Protein AF-A0A565C510-F1 (afdb_monomer)

Structure (mmCIF, N/CA/C/O backbone):
data_AF-A0A565C510-F1
#
_entry.id   AF-A0A565C510-F1
#
loop_
_atom_site.group_PDB
_atom_site.id
_atom_site.type_symbol
_atom_site.label_atom_id
_atom_site.label_alt_id
_atom_site.label_comp_id
_atom_site.label_asym_id
_atom_site.label_entity_id
_atom_site.label_seq_id
_atom_site.pdbx_PDB_ins_code
_atom_site.Cartn_x
_atom_site.Cartn_y
_atom_site.Cartn_z
_atom_site.occupancy
_atom_site.B_iso_or_equiv
_atom_site.auth_seq_id
_atom_site.auth_comp_id
_atom_site.auth_asym_id
_atom_site.auth_atom_id
_atom_site.pdbx_PDB_model_num
ATOM 1 N N . MET A 1 1 ? -3.342 -11.064 17.155 1.00 66.00 1 MET A N 1
ATOM 2 C CA . MET A 1 1 ? -3.370 -10.089 16.047 1.00 66.00 1 MET A CA 1
ATOM 3 C C . MET A 1 1 ? -2.947 -10.878 14.841 1.00 66.00 1 MET A C 1
ATOM 5 O O . MET A 1 1 ? -1.831 -11.383 14.834 1.00 66.00 1 MET A O 1
ATOM 9 N N . ASP A 1 2 ? -3.875 -11.068 13.921 1.00 74.38 2 ASP A N 1
ATOM 10 C CA . ASP A 1 2 ? -3.686 -11.921 12.759 1.00 74.38 2 ASP A CA 1
ATOM 11 C C . ASP A 1 2 ? -3.377 -11.059 11.542 1.00 74.38 2 ASP A C 1
ATOM 13 O O . ASP A 1 2 ? -3.666 -9.859 11.505 1.00 74.38 2 ASP A O 1
ATOM 17 N N . ILE A 1 3 ? -2.748 -11.681 10.552 1.00 75.88 3 ILE A N 1
ATOM 18 C CA . ILE A 1 3 ? -2.419 -11.043 9.286 1.00 75.88 3 ILE A CA 1
ATOM 19 C C . ILE A 1 3 ? -3.335 -11.645 8.232 1.00 75.88 3 ILE A C 1
ATOM 21 O O . ILE A 1 3 ? -3.250 -12.834 7.927 1.00 75.88 3 ILE A O 1
ATOM 25 N N . SER A 1 4 ? -4.192 -10.810 7.660 1.00 79.56 4 SER A N 1
ATOM 26 C CA . SER A 1 4 ? -4.963 -11.150 6.471 1.00 79.56 4 SER A CA 1
ATOM 27 C C . SER A 1 4 ? -4.217 -10.633 5.246 1.00 79.56 4 SER A C 1
ATOM 29 O O . SER A 1 4 ? -3.923 -9.439 5.153 1.00 79.56 4 SER A O 1
ATOM 31 N N . VAL A 1 5 ? -3.889 -11.534 4.318 1.00 78.62 5 VAL A N 1
ATOM 32 C CA . VAL A 1 5 ? -3.195 -11.211 3.064 1.00 78.62 5 VAL A CA 1
ATOM 33 C C . VAL A 1 5 ? -4.102 -11.540 1.894 1.00 78.62 5 VAL A C 1
ATOM 35 O O . VAL A 1 5 ? -4.652 -12.636 1.835 1.00 78.62 5 VAL A O 1
ATOM 38 N N . CYS A 1 6 ? -4.239 -10.600 0.965 1.00 77.31 6 CYS A N 1
ATOM 39 C CA . CYS A 1 6 ? -5.092 -10.755 -0.211 1.00 77.31 6 CYS A CA 1
ATOM 40 C C . CYS A 1 6 ? -4.276 -10.447 -1.448 1.00 77.31 6 CYS A C 1
ATOM 42 O O . CYS A 1 6 ? -3.713 -9.359 -1.544 1.00 77.31 6 CYS A O 1
ATOM 44 N N . LYS A 1 7 ? -4.197 -11.396 -2.375 1.00 77.19 7 LYS A N 1
ATOM 45 C CA . LYS A 1 7 ? -3.486 -11.204 -3.636 1.00 77.19 7 LYS A CA 1
ATOM 46 C C . LYS A 1 7 ? -4.461 -10.735 -4.708 1.00 77.19 7 LYS A C 1
ATOM 48 O O . LYS A 1 7 ? -5.609 -11.173 -4.740 1.00 77.19 7 LYS A O 1
ATOM 53 N N . GLY A 1 8 ? -3.994 -9.847 -5.568 1.00 76.25 8 GLY A N 1
ATOM 54 C CA . GLY A 1 8 ? -4.705 -9.407 -6.757 1.00 76.25 8 GLY A CA 1
ATOM 55 C C . GLY A 1 8 ? -3.714 -9.089 -7.867 1.00 76.25 8 GLY A C 1
ATOM 56 O O . GLY A 1 8 ? -2.538 -8.844 -7.605 1.00 76.25 8 GLY A O 1
ATOM 57 N N . GLY A 1 9 ? -4.202 -9.105 -9.102 1.00 74.81 9 GLY A N 1
ATOM 58 C CA . GLY A 1 9 ? -3.438 -8.712 -10.280 1.00 74.81 9 GLY A CA 1
ATOM 59 C C . GLY A 1 9 ? -4.006 -7.434 -10.886 1.00 74.81 9 GLY A C 1
ATOM 60 O O . GLY A 1 9 ? -5.226 -7.253 -10.962 1.00 74.81 9 GLY A O 1
ATOM 61 N N . MET A 1 10 ? -3.127 -6.553 -11.347 1.00 70.31 10 MET A N 1
ATOM 62 C CA . MET A 1 10 ? -3.481 -5.360 -12.102 1.00 70.31 10 MET A CA 1
ATOM 63 C C . MET A 1 10 ? -2.589 -5.264 -13.329 1.00 70.31 10 MET A C 1
ATOM 65 O O . MET A 1 10 ? -1.392 -5.032 -13.208 1.00 70.31 10 MET A O 1
ATOM 69 N N . GLY A 1 11 ? -3.179 -5.448 -14.511 1.00 72.94 11 GLY A N 1
ATOM 70 C CA . GLY A 1 11 ? -2.420 -5.460 -15.758 1.00 72.94 11 GLY A CA 1
ATOM 71 C C . GLY A 1 11 ? -1.272 -6.465 -15.685 1.00 72.94 11 GLY A C 1
ATOM 72 O O . GLY A 1 11 ? -1.512 -7.669 -15.634 1.00 72.94 11 GLY A O 1
ATOM 73 N N . GLN A 1 12 ? -0.050 -5.938 -15.657 1.00 71.06 12 GLN A N 1
ATOM 74 C CA . GLN A 1 12 ? 1.205 -6.688 -15.634 1.00 71.06 12 GLN A CA 1
ATOM 75 C C . GLN A 1 12 ? 1.844 -6.814 -14.236 1.00 71.06 12 GLN A C 1
ATOM 77 O O . GLN A 1 12 ? 2.866 -7.477 -14.089 1.00 71.06 12 GLN A O 1
ATOM 82 N N . LEU A 1 13 ? 1.261 -6.176 -13.215 1.00 73.25 13 LEU A N 1
ATOM 83 C CA . LEU A 1 13 ? 1.743 -6.205 -11.836 1.00 73.25 13 LEU A CA 1
ATOM 84 C C . LEU A 1 13 ? 0.848 -7.051 -10.937 1.00 73.25 13 LEU A C 1
ATOM 86 O O . LEU A 1 13 ? -0.379 -6.953 -10.976 1.00 73.25 13 LEU A O 1
ATOM 90 N N . ASP A 1 14 ? 1.484 -7.775 -10.026 1.00 78.88 14 ASP A N 1
ATOM 91 C CA . ASP A 1 14 ? 0.807 -8.398 -8.900 1.00 78.88 14 ASP A CA 1
ATOM 92 C C . ASP A 1 14 ? 0.900 -7.496 -7.670 1.00 78.88 14 ASP A C 1
ATOM 94 O O . ASP A 1 14 ? 1.897 -6.802 -7.438 1.00 78.88 14 ASP A O 1
ATOM 98 N N . TYR A 1 15 ? -0.143 -7.515 -6.847 1.00 82.38 15 TYR A N 1
ATOM 99 C CA . TYR A 1 15 ? -0.141 -6.838 -5.563 1.00 82.38 15 TYR A CA 1
ATOM 100 C C . TYR A 1 15 ? -0.709 -7.722 -4.453 1.00 82.38 15 TYR A C 1
ATOM 102 O O . TYR A 1 15 ? -1.598 -8.549 -4.652 1.00 82.38 15 TYR A O 1
ATOM 110 N N . MET A 1 16 ? -0.203 -7.516 -3.242 1.00 83.25 16 MET A N 1
ATOM 111 C CA . MET A 1 16 ? -0.720 -8.096 -2.014 1.00 83.25 16 MET A CA 1
ATOM 112 C C . MET A 1 16 ? -1.187 -6.986 -1.088 1.00 83.25 16 MET A C 1
ATOM 114 O O . MET A 1 16 ? -0.479 -6.012 -0.848 1.00 83.25 16 MET A O 1
ATOM 118 N N . ILE A 1 17 ? -2.374 -7.148 -0.531 1.00 81.56 17 ILE A N 1
ATOM 119 C CA . ILE A 1 17 ? -2.914 -6.260 0.486 1.00 81.56 17 ILE A CA 1
ATOM 120 C C . ILE A 1 17 ? -2.757 -6.951 1.819 1.00 81.56 17 ILE A C 1
ATOM 122 O O . ILE A 1 17 ? -3.229 -8.072 2.000 1.00 81.56 17 ILE A O 1
ATOM 126 N N . VAL A 1 18 ? -2.094 -6.264 2.738 1.00 82.75 18 VAL A N 1
ATOM 127 C CA . VAL A 1 18 ? -1.873 -6.734 4.099 1.00 82.75 18 VAL A CA 1
ATOM 128 C C . VAL A 1 18 ? -2.752 -5.921 5.035 1.00 82.75 18 VAL A C 1
ATOM 130 O O . VAL A 1 18 ? -2.693 -4.689 5.029 1.00 82.75 18 VAL A O 1
ATOM 133 N N . VAL A 1 19 ? -3.560 -6.620 5.829 1.00 82.50 19 VAL A N 1
ATOM 134 C CA . VAL A 1 19 ? -4.430 -6.036 6.854 1.00 82.50 19 VAL A CA 1
ATOM 135 C C . VAL A 1 19 ? -4.211 -6.773 8.164 1.00 82.50 19 VAL A C 1
ATOM 137 O O . VAL A 1 19 ? -4.229 -8.003 8.209 1.00 82.50 19 VAL A O 1
ATOM 140 N N . PHE A 1 20 ? -4.027 -6.014 9.241 1.00 78.81 20 PHE A N 1
ATOM 141 C CA . PHE A 1 20 ? -3.918 -6.569 10.584 1.00 78.81 20 PHE A CA 1
ATOM 142 C C . PHE A 1 20 ? -5.295 -6.639 11.231 1.00 78.81 20 PHE A C 1
ATOM 144 O O . PHE A 1 20 ? -5.908 -5.610 11.526 1.00 78.81 20 PHE A O 1
ATOM 151 N N . THR A 1 21 ? -5.769 -7.855 11.461 1.00 76.75 21 THR A N 1
ATOM 152 C CA . THR A 1 21 ? -7.098 -8.137 12.002 1.00 76.75 21 THR A CA 1
ATOM 153 C C . THR A 1 21 ? -6.990 -8.712 13.406 1.00 76.75 21 THR A C 1
ATOM 155 O O . THR A 1 21 ? -5.921 -9.144 13.856 1.00 76.75 21 THR A O 1
ATOM 158 N N . ASN A 1 22 ? -8.088 -8.686 14.158 1.00 67.69 22 ASN A N 1
ATOM 159 C CA . ASN A 1 22 ? -8.103 -9.413 15.416 1.00 67.69 22 ASN A CA 1
ATOM 160 C C . ASN A 1 22 ? -8.167 -10.908 15.107 1.00 67.69 22 ASN A C 1
ATOM 162 O O . ASN A 1 22 ? -8.837 -11.314 14.158 1.00 67.69 22 ASN A O 1
ATOM 166 N N . GLY A 1 23 ? -7.432 -11.703 15.878 1.00 58.25 23 GLY A N 1
ATOM 167 C CA . GLY A 1 23 ? -7.396 -13.145 15.687 1.00 58.25 23 GLY A CA 1
ATOM 168 C C . GLY A 1 23 ? -8.671 -13.778 16.206 1.00 58.25 23 GLY A C 1
ATOM 169 O O . GLY A 1 23 ? -8.690 -14.356 17.288 1.00 58.25 23 GLY A O 1
ATOM 170 N N . GLY A 1 24 ? -9.757 -13.613 15.453 1.00 49.66 24 GLY A N 1
ATOM 171 C CA . GLY A 1 24 ? -10.872 -14.537 15.499 1.00 49.66 24 GLY A CA 1
ATOM 172 C C . GLY A 1 24 ? -10.361 -15.836 14.908 1.00 49.66 24 GLY A C 1
ATOM 173 O O . GLY A 1 24 ? -10.271 -15.975 13.691 1.00 49.66 24 GLY A O 1
ATOM 174 N N . SER A 1 25 ? -9.945 -16.731 15.796 1.00 40.16 25 SER A N 1
ATOM 175 C CA . SER A 1 25 ? -9.534 -18.094 15.516 1.00 40.16 25 SER A CA 1
ATOM 176 C C . SER A 1 25 ? -10.322 -18.696 14.353 1.00 40.16 25 SER A C 1
ATOM 178 O O . SER A 1 25 ? -11.550 -18.649 14.299 1.00 40.16 25 SER A O 1
ATOM 180 N N . SER A 1 26 ? -9.577 -19.312 13.439 1.00 45.16 26 SER A N 1
ATOM 181 C CA . SER A 1 26 ? -9.888 -20.629 12.888 1.00 45.16 26 SER A CA 1
ATOM 182 C C . SER A 1 26 ? -11.209 -21.217 13.433 1.00 45.16 26 SER A C 1
ATOM 184 O O . SER A 1 26 ? -11.279 -21.562 14.609 1.00 45.16 26 SER A O 1
ATOM 186 N N . GLN A 1 27 ? -12.226 -21.339 12.567 1.00 41.88 27 GLN A N 1
ATOM 187 C CA . GLN A 1 27 ? -13.582 -21.882 12.807 1.00 41.88 27 GLN A CA 1
ATOM 188 C C . GLN A 1 27 ? -14.704 -20.909 13.224 1.00 41.88 27 GLN A C 1
ATOM 190 O O . GLN A 1 27 ? -15.417 -21.128 14.198 1.00 41.88 27 GLN A O 1
ATOM 195 N N . ARG A 1 28 ? -15.072 -19.989 12.333 1.00 37.22 28 ARG A N 1
ATOM 196 C CA . ARG A 1 28 ? -16.475 -19.943 11.886 1.00 37.22 28 ARG A CA 1
ATOM 197 C C . ARG A 1 28 ? -16.463 -20.014 10.366 1.00 37.22 28 ARG A C 1
ATOM 199 O O . ARG A 1 28 ? -16.029 -19.096 9.695 1.00 37.22 28 ARG A O 1
ATOM 206 N N . ARG A 1 29 ? -16.807 -21.189 9.832 1.00 41.31 29 ARG A N 1
ATOM 207 C CA . ARG A 1 29 ? -17.113 -21.368 8.409 1.00 41.31 29 ARG A CA 1
ATOM 208 C C . ARG A 1 29 ? -18.564 -20.955 8.224 1.00 41.31 29 ARG A C 1
ATOM 210 O O . ARG A 1 29 ? -19.461 -21.791 8.262 1.00 41.31 29 ARG A O 1
ATOM 217 N N . ASP A 1 30 ? -18.803 -19.667 8.103 1.00 44.00 30 ASP A N 1
ATOM 218 C CA . ASP A 1 30 ? -20.016 -19.144 7.499 1.00 44.00 30 ASP A CA 1
ATOM 219 C C . ASP A 1 30 ? -19.918 -19.259 5.967 1.00 44.00 30 ASP A C 1
ATOM 221 O O . ASP A 1 30 ? -18.851 -19.509 5.398 1.00 44.00 30 ASP A O 1
ATOM 225 N N . ARG A 1 31 ? -21.065 -19.154 5.283 1.00 44.34 31 ARG A N 1
ATOM 226 C CA . ARG A 1 31 ? -21.251 -19.492 3.855 1.00 44.34 31 ARG A CA 1
ATOM 227 C C . ARG A 1 31 ? -20.310 -18.759 2.871 1.00 44.34 31 ARG A C 1
ATOM 229 O O . ARG A 1 31 ? -20.314 -19.102 1.691 1.00 44.34 31 ARG A O 1
ATOM 236 N N . HIS A 1 32 ? -19.506 -17.789 3.321 1.00 49.00 32 HIS A N 1
ATOM 237 C CA . HIS A 1 32 ? -18.639 -16.944 2.491 1.00 49.00 32 HIS A CA 1
ATOM 238 C C . HIS A 1 32 ? -17.129 -17.287 2.500 1.00 49.00 32 HIS A C 1
ATOM 240 O O . HIS A 1 32 ? -16.446 -16.935 1.524 1.00 49.00 32 HIS A O 1
ATOM 246 N N . GLY A 1 33 ? -16.620 -18.040 3.487 1.00 61.44 33 GLY A N 1
ATOM 247 C CA . GLY A 1 33 ? -15.180 -18.317 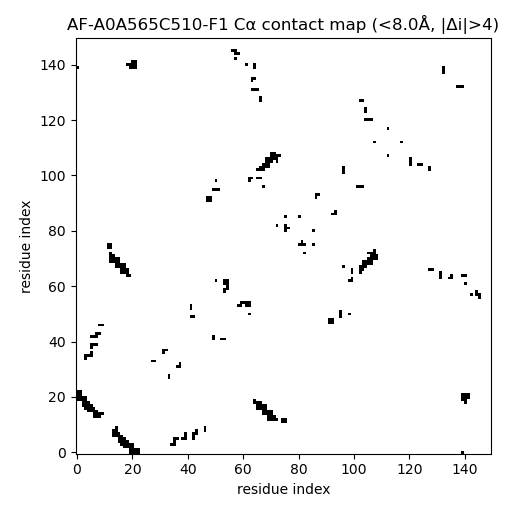3.679 1.00 61.44 33 GLY A CA 1
ATOM 248 C C . GLY A 1 33 ? -14.514 -17.374 4.697 1.00 61.44 33 GLY A C 1
ATOM 249 O O . GLY A 1 33 ? -15.194 -16.560 5.303 1.00 61.44 33 GLY A O 1
ATOM 250 N N . SER A 1 34 ? -13.193 -17.479 4.913 1.00 69.19 34 SER A N 1
ATOM 251 C CA . SER A 1 34 ? -12.474 -16.581 5.843 1.00 69.19 34 SER A CA 1
ATOM 252 C C . SER A 1 34 ? -12.463 -15.126 5.347 1.00 69.19 34 SER A C 1
ATOM 254 O O . SER A 1 34 ? -12.564 -14.891 4.142 1.00 69.19 34 SER A O 1
ATOM 256 N N . PHE A 1 35 ? -12.246 -14.153 6.242 1.00 69.88 35 PHE A N 1
ATOM 257 C CA . PHE A 1 35 ? -12.084 -12.731 5.888 1.00 69.88 35 PHE A CA 1
ATOM 258 C C . PHE A 1 35 ? -11.066 -12.511 4.754 1.00 69.88 35 PHE A C 1
ATOM 260 O O . PHE A 1 35 ? -11.333 -11.781 3.801 1.00 69.88 35 PHE A O 1
ATOM 267 N N . GLY A 1 36 ? -9.938 -13.230 4.793 1.00 67.00 36 GLY A N 1
ATOM 268 C CA . GLY A 1 36 ? -8.952 -13.232 3.708 1.00 67.00 36 GLY A CA 1
ATOM 269 C C . GLY A 1 36 ? -9.514 -13.755 2.380 1.00 67.00 36 GLY A C 1
ATOM 270 O O . GLY A 1 36 ? -9.313 -13.131 1.345 1.00 67.00 36 GLY A O 1
ATOM 271 N N . THR A 1 37 ? -10.305 -14.834 2.408 1.00 71.12 37 THR A N 1
ATOM 272 C CA . THR A 1 37 ? -10.972 -15.380 1.206 1.00 71.12 37 THR A CA 1
ATOM 273 C C . THR A 1 37 ? -11.985 -14.387 0.628 1.00 71.12 37 THR A C 1
ATOM 275 O O . THR A 1 37 ? -12.167 -14.292 -0.587 1.00 71.12 37 THR A O 1
ATOM 278 N N . PHE A 1 38 ? -12.684 -13.649 1.491 1.00 73.06 38 PHE A N 1
ATOM 279 C CA . PHE A 1 38 ? -13.661 -12.650 1.073 1.00 73.06 38 PHE A CA 1
ATOM 280 C C . PHE A 1 38 ? -12.991 -11.432 0.428 1.00 73.06 38 PHE A C 1
ATOM 282 O O . PHE A 1 38 ? -13.390 -11.016 -0.661 1.00 73.06 38 PHE A O 1
ATOM 289 N N . LEU A 1 39 ? -11.928 -10.917 1.043 1.00 70.38 39 LEU A N 1
ATOM 290 C CA . LEU A 1 39 ? -11.119 -9.846 0.471 1.00 70.38 39 LEU A CA 1
ATOM 291 C C . LEU A 1 39 ? -10.455 -10.254 -0.851 1.00 70.38 39 LEU A C 1
ATOM 293 O O . LEU A 1 39 ? -10.438 -9.463 -1.790 1.00 70.38 39 LEU A O 1
ATOM 297 N N . GLU A 1 40 ? -9.968 -11.489 -0.969 1.00 68.94 40 GLU A N 1
ATOM 298 C CA . GLU A 1 40 ? -9.425 -12.022 -2.223 1.00 68.94 40 GLU A CA 1
ATOM 299 C C . GLU A 1 40 ? -10.496 -12.078 -3.324 1.00 68.94 40 GLU A C 1
ATOM 301 O O . GLU A 1 40 ? -10.278 -11.611 -4.444 1.00 68.94 40 GLU A O 1
ATOM 306 N N . LYS A 1 41 ? -11.709 -12.550 -3.003 1.00 72.31 41 LYS A N 1
ATOM 307 C CA . LYS A 1 41 ? -12.851 -12.484 -3.931 1.00 72.31 41 LYS A CA 1
ATOM 308 C C . LYS A 1 41 ? -13.167 -11.045 -4.348 1.00 72.31 41 LYS A C 1
ATOM 310 O O . LYS A 1 41 ? -13.548 -10.833 -5.496 1.00 72.31 41 LYS A O 1
ATOM 315 N N . LEU A 1 42 ? -13.038 -10.066 -3.452 1.00 69.56 42 LEU A N 1
ATOM 316 C CA . LEU A 1 42 ? -13.271 -8.653 -3.769 1.00 69.56 42 LEU A CA 1
ATOM 317 C C . LEU A 1 42 ? -12.178 -8.061 -4.654 1.00 69.56 42 LEU A C 1
ATOM 319 O O . LEU A 1 42 ? -12.504 -7.400 -5.640 1.00 69.56 42 LEU A O 1
ATOM 323 N N . ALA A 1 43 ? -10.911 -8.344 -4.349 1.00 68.56 43 ALA A N 1
ATOM 324 C CA . ALA A 1 43 ? -9.767 -7.937 -5.161 1.00 68.56 43 ALA A CA 1
ATOM 325 C C . ALA A 1 43 ? -9.885 -8.460 -6.598 1.00 68.56 43 ALA A C 1
ATOM 327 O O . ALA A 1 43 ? -9.620 -7.728 -7.548 1.00 68.56 43 ALA A O 1
ATOM 328 N N . ASN A 1 44 ? -10.385 -9.686 -6.759 1.00 67.44 44 ASN A N 1
ATOM 329 C CA . ASN A 1 44 ? -10.532 -10.322 -8.065 1.00 67.44 44 ASN A CA 1
ATOM 330 C C . ASN A 1 44 ? -11.813 -9.934 -8.826 1.00 67.44 44 ASN A C 1
ATOM 332 O O . ASN A 1 44 ? -11.905 -10.195 -10.024 1.00 67.44 44 ASN A O 1
ATOM 336 N N . ARG A 1 45 ? -12.815 -9.313 -8.181 1.00 65.62 45 ARG A N 1
ATOM 337 C CA . ARG A 1 45 ? -14.105 -9.023 -8.838 1.00 65.62 45 ARG A CA 1
ATOM 338 C C . ARG A 1 45 ? -14.060 -7.839 -9.804 1.00 65.62 45 ARG A C 1
ATOM 340 O O . ARG A 1 45 ? -14.810 -7.876 -10.777 1.00 65.62 45 ARG A O 1
ATOM 347 N N . ARG A 1 46 ? -13.240 -6.803 -9.569 1.00 57.88 46 ARG A N 1
ATOM 348 C CA . ARG A 1 46 ? -13.102 -5.633 -10.470 1.00 57.88 46 ARG A CA 1
ATOM 349 C C . ARG A 1 46 ? -11.733 -4.958 -10.316 1.00 57.88 46 ARG A C 1
ATOM 351 O O . ARG A 1 46 ? -11.401 -4.510 -9.224 1.00 57.88 46 ARG A O 1
ATOM 358 N N . ARG A 1 47 ? -10.986 -4.814 -11.421 1.00 61.38 47 ARG A N 1
ATOM 359 C CA . ARG A 1 47 ? -9.603 -4.284 -11.436 1.00 61.38 47 ARG A CA 1
ATOM 360 C C . ARG A 1 47 ? -9.472 -2.795 -11.079 1.00 61.38 47 ARG A C 1
ATOM 362 O O . ARG A 1 47 ? -8.381 -2.365 -10.733 1.00 61.38 47 ARG A O 1
ATOM 369 N N . GLU A 1 48 ? -1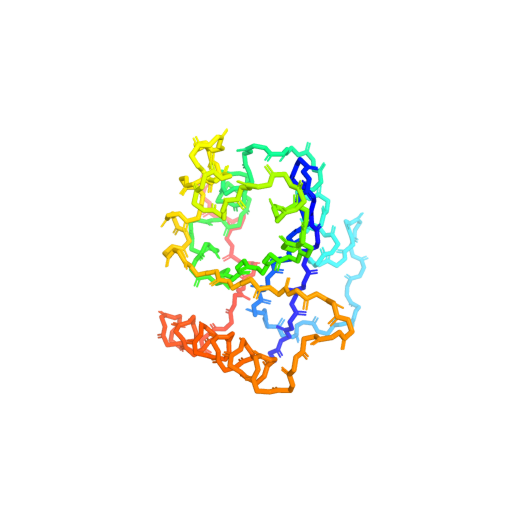0.553 -2.014 -11.122 1.00 59.69 48 GLU A N 1
ATOM 370 C CA . GLU A 1 48 ? -10.453 -0.540 -11.110 1.00 59.69 48 GLU A CA 1
ATOM 371 C C . GLU A 1 48 ? -11.119 0.149 -9.909 1.00 59.69 48 GLU A C 1
ATOM 373 O O . GLU A 1 48 ? -10.801 1.293 -9.603 1.00 59.69 48 GLU A O 1
ATOM 378 N N . ILE A 1 49 ? -11.992 -0.537 -9.162 1.00 61.41 49 ILE A N 1
ATOM 379 C CA . ILE A 1 49 ? -12.809 0.095 -8.105 1.00 61.41 49 ILE A CA 1
ATOM 380 C C . ILE A 1 49 ? -12.531 -0.445 -6.702 1.00 61.41 49 ILE A C 1
ATOM 382 O O . ILE A 1 49 ? -13.373 -0.349 -5.812 1.00 61.41 49 ILE A O 1
ATOM 386 N N . TYR A 1 50 ? -11.353 -1.029 -6.486 1.00 67.62 50 TYR A N 1
ATOM 387 C CA . TYR A 1 50 ? -11.058 -1.761 -5.259 1.00 67.62 50 TYR A CA 1
ATOM 388 C C . TYR A 1 50 ? -11.227 -0.909 -3.992 1.00 67.62 50 TYR A C 1
ATOM 390 O O . TYR A 1 50 ? -11.976 -1.311 -3.105 1.00 67.62 50 TYR A O 1
ATOM 398 N N . ALA A 1 51 ? -10.631 0.290 -3.901 1.00 64.62 51 ALA A N 1
ATOM 399 C CA . ALA A 1 51 ? -10.804 1.092 -2.683 1.00 64.62 51 ALA A CA 1
ATOM 400 C C . ALA A 1 51 ? -12.249 1.568 -2.500 1.00 64.62 51 ALA A C 1
ATOM 402 O O . ALA A 1 51 ? -12.694 1.695 -1.365 1.00 64.62 51 ALA A O 1
ATOM 403 N N . PHE A 1 52 ? -13.000 1.787 -3.583 1.00 66.31 52 PHE A N 1
ATOM 404 C CA . PHE A 1 52 ? -14.430 2.076 -3.496 1.00 66.31 52 PHE A CA 1
ATOM 405 C C . PHE A 1 52 ? -15.200 0.878 -2.924 1.00 66.31 52 PHE A C 1
ATOM 407 O O . PHE A 1 52 ? -15.857 1.025 -1.901 1.00 66.31 52 PHE A O 1
ATOM 414 N N . CYS A 1 53 ? -15.045 -0.322 -3.497 1.00 67.56 53 CYS A N 1
ATOM 415 C CA . CYS A 1 53 ? -15.695 -1.540 -3.003 1.00 67.56 53 CYS A CA 1
ATOM 416 C C . CYS A 1 53 ? -15.375 -1.810 -1.536 1.00 67.56 53 CYS A C 1
ATOM 418 O O . CYS A 1 53 ? -16.254 -2.134 -0.746 1.00 67.56 53 CYS A O 1
ATOM 420 N N . VAL A 1 54 ? -14.113 -1.652 -1.170 1.00 71.62 54 VAL A N 1
ATOM 421 C CA . VAL A 1 54 ? -13.635 -1.916 0.179 1.00 71.62 54 VAL A CA 1
ATOM 422 C C . VAL A 1 54 ? -14.173 -0.886 1.170 1.00 71.62 54 VAL A C 1
ATOM 424 O O . VAL A 1 54 ? -14.635 -1.276 2.237 1.00 71.62 54 VAL A O 1
ATOM 427 N N . LYS A 1 55 ? -14.206 0.404 0.808 1.00 73.81 55 LYS A N 1
ATOM 428 C CA . LYS A 1 55 ? -14.866 1.441 1.620 1.00 73.81 55 LYS A CA 1
ATOM 429 C C . LYS A 1 55 ? -16.360 1.169 1.783 1.00 73.81 55 LYS A C 1
ATOM 431 O O . LYS A 1 55 ? -16.892 1.361 2.870 1.00 73.81 55 LYS A O 1
A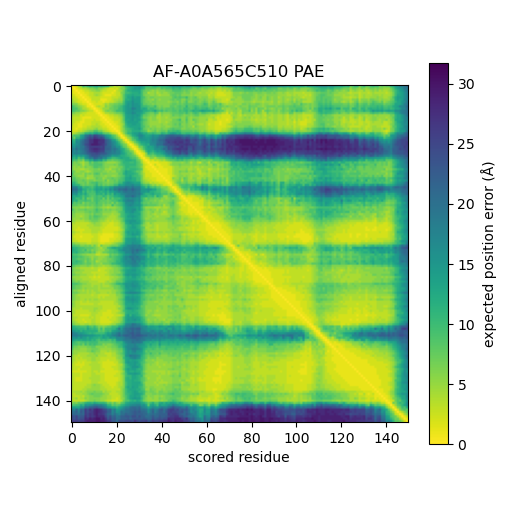TOM 436 N N . THR A 1 56 ? -17.037 0.736 0.721 1.00 72.44 56 THR A N 1
ATOM 437 C CA . THR A 1 56 ? -18.474 0.434 0.757 1.00 72.44 56 THR A CA 1
ATOM 438 C C . THR A 1 56 ? -18.784 -0.772 1.641 1.00 72.44 56 THR A C 1
ATOM 440 O O . THR A 1 56 ? -19.800 -0.769 2.325 1.00 72.44 56 THR A O 1
ATOM 443 N N . ILE A 1 57 ? -17.926 -1.792 1.635 1.00 71.69 57 ILE A N 1
ATOM 444 C CA . ILE A 1 57 ? -18.176 -3.058 2.338 1.00 71.69 57 ILE A CA 1
ATOM 445 C C . ILE A 1 57 ? -17.694 -3.012 3.792 1.00 71.69 57 ILE A C 1
ATOM 447 O O . ILE A 1 57 ? -18.389 -3.498 4.677 1.00 71.69 57 ILE A O 1
ATOM 451 N N . PHE A 1 58 ? -16.524 -2.422 4.047 1.00 76.38 58 PHE A N 1
ATOM 452 C CA . PHE A 1 58 ? -15.863 -2.446 5.360 1.00 76.38 58 PHE A CA 1
ATOM 453 C C . PHE A 1 58 ? -15.808 -1.080 6.053 1.00 76.38 58 PHE A C 1
ATOM 455 O O . PHE A 1 58 ? -15.253 -0.963 7.146 1.00 76.38 58 PHE A O 1
ATOM 462 N N . GLY A 1 59 ? -16.367 -0.044 5.427 1.00 78.88 59 GLY A N 1
ATOM 463 C CA . GLY A 1 59 ? -16.302 1.333 5.902 1.00 78.88 59 GLY A CA 1
ATOM 464 C C . GLY A 1 59 ? -15.037 2.070 5.456 1.00 78.88 59 GLY A C 1
ATOM 465 O O . GLY A 1 59 ? -14.025 1.479 5.069 1.00 78.88 59 GLY A O 1
ATOM 466 N N . SER A 1 60 ? -15.090 3.403 5.530 1.00 81.00 60 SER A N 1
ATOM 467 C CA . SER A 1 60 ? -13.968 4.298 5.205 1.00 81.00 60 SER A CA 1
ATOM 468 C C . SER A 1 60 ? -12.697 3.966 5.978 1.00 81.00 60 SER A C 1
ATOM 470 O O . SER A 1 60 ? -11.593 4.081 5.442 1.00 81.00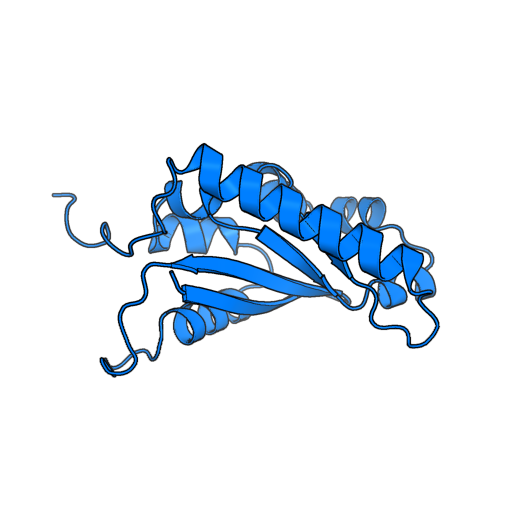 60 SER A O 1
ATOM 472 N N . ASP A 1 61 ? -12.876 3.520 7.216 1.00 84.06 61 ASP A N 1
ATOM 473 C CA . ASP A 1 61 ? -11.813 3.322 8.189 1.00 84.06 61 ASP A CA 1
ATOM 474 C C . ASP A 1 61 ? -10.925 2.135 7.807 1.00 84.06 61 ASP A C 1
ATOM 476 O O . ASP A 1 61 ? -9.751 2.119 8.159 1.00 84.06 61 ASP A O 1
ATOM 480 N N . PHE A 1 62 ? -11.430 1.174 7.021 1.00 84.00 62 PHE A N 1
ATOM 481 C CA . PHE A 1 62 ? -10.645 0.025 6.561 1.00 84.00 62 PHE A CA 1
ATOM 482 C C . PHE A 1 62 ? -9.376 0.443 5.814 1.00 84.00 62 PHE A C 1
ATOM 484 O O . PHE A 1 62 ? -8.323 -0.180 5.962 1.00 84.00 62 PHE A O 1
ATOM 491 N N . ILE A 1 63 ? -9.453 1.526 5.035 1.00 85.50 63 ILE A N 1
ATOM 492 C CA . ILE A 1 63 ? -8.318 2.017 4.254 1.00 85.50 63 ILE A CA 1
ATOM 493 C C . ILE A 1 63 ? -7.127 2.336 5.161 1.00 85.50 63 ILE A C 1
ATOM 495 O O . ILE A 1 63 ? -5.986 2.098 4.764 1.00 85.50 63 ILE A O 1
ATOM 499 N N . ASP A 1 64 ? -7.366 2.776 6.398 1.00 88.44 64 ASP A N 1
ATOM 500 C CA . ASP A 1 64 ? -6.328 3.116 7.376 1.00 88.44 64 ASP A CA 1
ATOM 501 C C . ASP A 1 64 ? -5.546 1.918 7.914 1.00 88.44 64 ASP A C 1
ATOM 503 O O . ASP A 1 64 ? -4.477 2.105 8.503 1.00 88.44 64 ASP A O 1
ATOM 507 N N . TYR A 1 65 ? -6.028 0.704 7.654 1.00 89.12 65 TYR A N 1
ATOM 508 C CA . TYR A 1 65 ? -5.379 -0.550 8.031 1.00 89.12 65 TYR A CA 1
ATOM 509 C C . TYR A 1 65 ? -4.613 -1.205 6.880 1.00 89.12 65 TYR A C 1
ATOM 511 O O . TYR A 1 65 ? -3.869 -2.158 7.112 1.00 89.12 65 TYR A O 1
ATOM 519 N N . MET A 1 66 ? -4.779 -0.713 5.650 1.00 87.25 66 MET A N 1
ATOM 520 C CA . MET A 1 66 ? -4.190 -1.328 4.465 1.00 87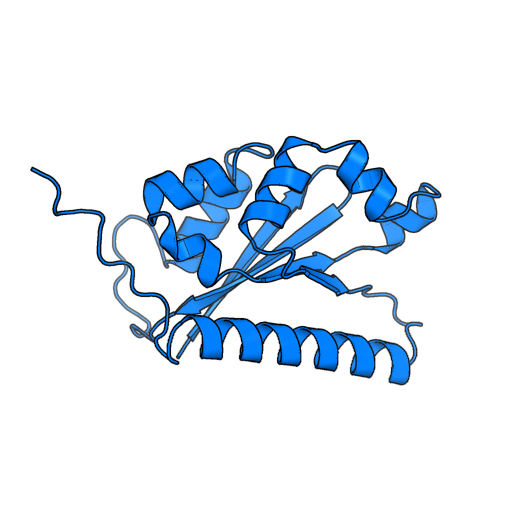.25 66 MET A CA 1
ATOM 521 C C . MET A 1 66 ? -2.726 -0.934 4.254 1.00 87.25 66 MET A C 1
ATOM 523 O O . MET A 1 66 ? -2.341 0.235 4.367 1.00 87.25 66 MET A O 1
ATOM 527 N N . ILE A 1 67 ? -1.938 -1.922 3.832 1.00 91.06 67 ILE A N 1
ATOM 528 C CA . ILE A 1 67 ? -0.632 -1.747 3.193 1.00 91.06 67 ILE A CA 1
ATOM 529 C C . ILE A 1 67 ? -0.669 -2.485 1.854 1.00 91.06 67 ILE A C 1
ATOM 531 O O . ILE A 1 67 ? -1.105 -3.636 1.800 1.00 91.06 67 ILE A O 1
ATOM 535 N N . VAL A 1 68 ? -0.204 -1.834 0.787 1.00 88.31 68 VAL A N 1
ATOM 536 C CA . VAL A 1 68 ? -0.117 -2.424 -0.556 1.00 88.31 68 VAL A CA 1
ATOM 537 C C . VAL A 1 68 ? 1.323 -2.845 -0.842 1.00 88.31 68 VAL A C 1
ATOM 539 O O . VAL A 1 68 ? 2.250 -2.038 -0.814 1.00 88.31 68 VAL A O 1
ATOM 542 N N . ILE A 1 69 ? 1.531 -4.121 -1.118 1.00 88.81 69 ILE A N 1
ATOM 543 C CA . ILE A 1 69 ? 2.819 -4.679 -1.516 1.00 88.81 69 ILE A CA 1
ATOM 544 C C . ILE A 1 69 ? 2.734 -4.985 -3.001 1.00 88.81 69 ILE A C 1
ATOM 546 O O . ILE A 1 69 ? 1.952 -5.840 -3.386 1.00 88.81 69 ILE A O 1
ATOM 550 N N . PHE A 1 70 ? 3.529 -4.322 -3.826 1.00 86.62 70 PHE A N 1
ATOM 551 C CA . PHE A 1 70 ? 3.693 -4.729 -5.218 1.00 86.62 70 PHE A CA 1
ATOM 552 C C . PHE A 1 70 ? 4.744 -5.818 -5.298 1.00 86.62 70 PHE A C 1
ATOM 554 O O . PHE A 1 70 ? 5.804 -5.696 -4.681 1.00 86.62 70 PHE A O 1
ATOM 561 N N . THR A 1 71 ? 4.447 -6.857 -6.060 1.00 82.31 71 THR A N 1
ATOM 562 C CA . THR A 1 71 ? 5.402 -7.893 -6.444 1.00 82.31 71 THR A CA 1
ATOM 563 C C . THR A 1 71 ? 5.605 -7.857 -7.948 1.00 82.31 71 THR A C 1
ATOM 565 O O . THR A 1 71 ? 4.874 -7.172 -8.662 1.00 82.31 71 THR A O 1
ATOM 568 N N . ASN A 1 72 ? 6.607 -8.588 -8.432 1.00 75.12 72 ASN A N 1
ATOM 569 C CA . ASN A 1 72 ? 6.906 -8.653 -9.860 1.00 75.12 72 ASN A CA 1
ATOM 570 C C . ASN A 1 72 ? 7.263 -7.277 -10.476 1.00 75.12 72 ASN A C 1
ATOM 572 O O . ASN A 1 72 ? 6.903 -6.971 -11.608 1.00 75.12 72 ASN A O 1
ATOM 576 N N . GLU A 1 73 ? 7.996 -6.436 -9.724 1.00 70.25 73 GLU A N 1
ATOM 577 C CA . GLU A 1 73 ? 8.514 -5.128 -10.186 1.00 70.25 73 GLU A CA 1
ATOM 578 C C . GLU A 1 73 ? 9.309 -5.241 -11.506 1.00 70.25 73 GLU A C 1
ATOM 580 O O . GLU A 1 73 ? 9.409 -4.280 -12.263 1.00 70.25 73 GLU A O 1
ATOM 585 N N . ASP A 1 74 ? 9.843 -6.422 -11.807 1.00 70.19 74 ASP A N 1
ATOM 586 C CA . ASP A 1 74 ? 10.580 -6.733 -13.032 1.00 70.19 74 ASP A CA 1
ATOM 587 C C . ASP A 1 74 ? 9.773 -6.494 -14.298 1.00 70.19 74 ASP A C 1
ATOM 589 O O . ASP A 1 74 ? 10.330 -6.028 -15.284 1.00 70.19 74 ASP A O 1
ATOM 593 N N . THR A 1 75 ? 8.464 -6.740 -14.263 1.00 72.31 75 THR A N 1
ATOM 594 C CA . THR A 1 75 ? 7.613 -6.532 -15.436 1.00 72.31 75 THR A CA 1
ATOM 595 C C . THR A 1 75 ? 7.537 -5.055 -15.823 1.00 72.31 75 THR A C 1
ATOM 597 O O . THR A 1 75 ? 7.356 -4.735 -16.991 1.00 72.31 75 THR A O 1
ATOM 600 N N . LEU A 1 76 ? 7.752 -4.137 -14.871 1.00 77.38 76 LEU A N 1
ATOM 601 C CA . LEU A 1 76 ? 7.936 -2.717 -15.181 1.00 77.38 76 LEU A CA 1
ATOM 602 C C . LEU A 1 76 ? 9.284 -2.470 -15.864 1.00 77.38 76 LEU A C 1
ATOM 604 O O . LEU A 1 76 ? 9.353 -1.750 -16.854 1.00 77.38 76 LEU A O 1
ATOM 608 N N .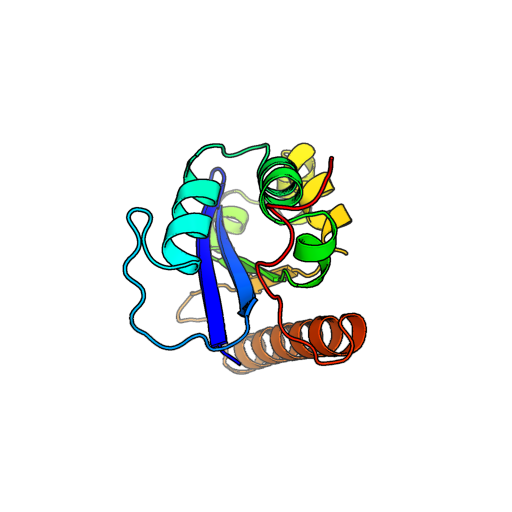 VAL A 1 77 ? 10.352 -3.098 -15.363 1.00 74.88 77 VAL A N 1
ATOM 609 C CA . VAL A 1 77 ? 11.709 -2.955 -15.914 1.00 74.88 77 VAL A CA 1
ATOM 610 C C . VAL A 1 77 ? 11.786 -3.480 -17.347 1.00 74.88 77 VAL A C 1
ATOM 612 O O . VAL A 1 77 ? 12.370 -2.809 -18.195 1.00 74.88 77 VAL A O 1
ATOM 615 N N . ASP A 1 78 ? 11.177 -4.632 -17.627 1.00 78.19 78 ASP A N 1
ATOM 616 C CA . ASP A 1 78 ? 11.140 -5.233 -18.966 1.00 78.19 78 ASP A CA 1
ATOM 617 C C . ASP A 1 78 ? 10.417 -4.329 -19.980 1.00 78.19 78 ASP A C 1
ATOM 619 O O . ASP A 1 78 ? 10.791 -4.283 -21.151 1.00 78.19 78 ASP A O 1
ATOM 623 N N . ASN A 1 79 ? 9.445 -3.544 -19.509 1.00 78.69 79 ASN A N 1
ATOM 624 C CA . ASN A 1 79 ? 8.716 -2.560 -20.308 1.00 78.69 79 ASN A CA 1
ATOM 625 C C . ASN A 1 79 ? 9.354 -1.160 -20.293 1.00 78.69 79 ASN A C 1
ATOM 627 O O . ASN A 1 79 ? 8.811 -0.231 -20.887 1.00 78.69 79 ASN A O 1
ATOM 631 N N . ASN A 1 80 ? 10.516 -1.001 -19.648 1.00 82.94 80 ASN A N 1
ATOM 632 C CA . ASN A 1 80 ? 11.200 0.279 -19.458 1.00 82.94 80 ASN A CA 1
ATOM 633 C C . ASN A 1 80 ? 10.311 1.349 -18.780 1.00 82.94 80 ASN A C 1
ATOM 635 O O . ASN A 1 80 ? 10.433 2.544 -19.053 1.00 82.94 80 ASN A O 1
ATOM 639 N N . GLU A 1 81 ? 9.427 0.904 -17.885 1.00 84.19 81 GLU A N 1
ATOM 640 C CA . GLU A 1 81 ? 8.503 1.721 -17.099 1.00 84.19 81 GLU A CA 1
ATOM 641 C C . GLU A 1 81 ? 8.964 1.806 -15.640 1.00 84.19 81 GLU A C 1
ATOM 643 O O . GLU A 1 81 ? 9.494 0.856 -15.055 1.00 84.19 81 GLU A O 1
ATOM 648 N N . THR A 1 82 ? 8.726 2.946 -14.997 1.00 86.06 82 THR A N 1
ATOM 649 C CA . THR A 1 82 ? 8.827 3.056 -13.540 1.00 86.06 82 THR A CA 1
ATOM 650 C C . THR A 1 82 ? 7.469 2.808 -12.887 1.00 86.06 82 THR A C 1
ATOM 652 O O . THR A 1 82 ? 6.416 2.958 -13.504 1.00 86.06 82 THR A O 1
ATOM 655 N N . MET A 1 83 ? 7.459 2.522 -11.579 1.00 84.38 83 MET A N 1
ATOM 656 C CA . MET A 1 83 ? 6.198 2.463 -10.824 1.00 84.38 83 MET A CA 1
ATOM 657 C C . MET A 1 83 ? 5.407 3.776 -10.928 1.00 84.38 83 MET A C 1
ATOM 659 O O . MET A 1 83 ? 4.182 3.770 -10.874 1.00 84.38 83 MET A O 1
ATOM 663 N N . LYS A 1 84 ? 6.094 4.916 -11.071 1.00 85.50 84 LYS A N 1
ATOM 664 C CA . LYS A 1 84 ? 5.428 6.206 -11.252 1.00 85.50 84 LYS A CA 1
ATOM 665 C C . LYS A 1 84 ? 4.683 6.244 -12.589 1.00 85.50 84 LYS A C 1
ATOM 667 O O . LYS A 1 84 ? 3.508 6.597 -12.582 1.00 85.50 84 LYS A O 1
ATOM 672 N N . ASP A 1 85 ? 5.337 5.835 -13.672 1.00 87.38 85 ASP A N 1
ATOM 673 C CA . ASP A 1 85 ? 4.752 5.819 -15.020 1.00 87.38 85 ASP A CA 1
ATOM 674 C C . ASP A 1 85 ? 3.541 4.877 -15.067 1.00 87.38 85 ASP A C 1
ATOM 676 O O . ASP A 1 85 ? 2.461 5.255 -15.521 1.00 87.38 85 ASP A O 1
ATOM 680 N N . TYR A 1 86 ? 3.671 3.698 -14.451 1.00 84.12 86 TYR A N 1
ATOM 681 C CA . TYR A 1 86 ? 2.573 2.742 -14.316 1.00 84.12 86 TYR A CA 1
ATOM 682 C C . TYR A 1 86 ? 1.346 3.334 -13.595 1.00 84.12 86 TYR A C 1
ATOM 684 O O . TYR A 1 86 ? 0.201 3.148 -14.015 1.00 84.12 86 TYR A O 1
ATOM 692 N N . LEU A 1 87 ? 1.566 4.081 -12.505 1.00 83.62 87 LEU A N 1
ATOM 693 C CA . LEU A 1 87 ? 0.484 4.743 -11.767 1.00 83.62 87 LEU A CA 1
ATOM 694 C C . LEU A 1 87 ? -0.128 5.920 -12.529 1.00 83.62 87 LEU A C 1
ATOM 696 O O . LEU A 1 87 ? -1.299 6.231 -12.311 1.00 83.62 87 LEU A O 1
ATOM 700 N N . GLU A 1 88 ? 0.631 6.588 -13.395 1.00 86.50 88 GLU A N 1
ATOM 701 C CA . GLU A 1 88 ? 0.099 7.636 -14.270 1.00 86.50 88 GLU A CA 1
ATOM 702 C C . GLU A 1 88 ? -0.833 7.058 -15.342 1.00 86.50 88 GLU A C 1
ATOM 704 O O . GLU A 1 88 ? -1.870 7.662 -15.616 1.00 86.50 88 GLU A O 1
ATOM 709 N N . GLY A 1 89 ? -0.551 5.849 -15.838 1.00 82.75 89 GLY A N 1
ATOM 710 C CA . GLY A 1 89 ? -1.459 5.090 -16.708 1.00 82.75 89 GLY A CA 1
ATOM 711 C C . GLY A 1 89 ? -2.686 4.495 -15.999 1.00 82.75 89 GLY A C 1
ATOM 712 O O . GLY A 1 89 ? -3.607 4.026 -16.661 1.00 82.75 89 GLY A O 1
ATOM 713 N N . SER A 1 90 ? -2.726 4.527 -14.660 1.00 79.69 90 SER A N 1
ATOM 714 C CA . SER A 1 90 ? -3.782 3.914 -13.837 1.00 79.69 90 SER A CA 1
ATOM 715 C C . SER A 1 90 ? -4.368 4.904 -12.810 1.00 79.69 90 SER A C 1
ATOM 717 O O . SER A 1 90 ? -4.189 4.716 -11.599 1.00 79.69 90 SER A O 1
ATOM 719 N N . PRO A 1 91 ? -5.095 5.957 -13.241 1.00 80.38 91 PRO A N 1
ATOM 720 C CA . PRO A 1 91 ? -5.539 7.053 -12.370 1.00 80.38 91 PRO A CA 1
ATOM 721 C C . PRO A 1 91 ? -6.414 6.589 -11.199 1.00 80.38 91 PRO A C 1
ATOM 723 O O . PRO A 1 91 ? -6.159 6.978 -10.060 1.00 80.38 91 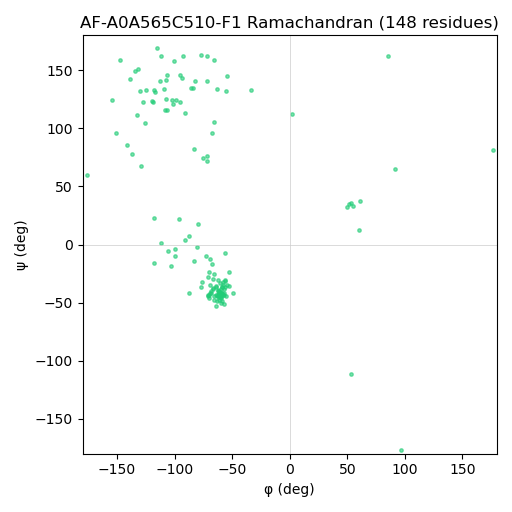PRO A O 1
ATOM 726 N N . HIS A 1 92 ? -7.362 5.676 -11.428 1.00 76.31 92 HIS A N 1
ATOM 727 C CA . HIS A 1 92 ? -8.188 5.106 -10.355 1.00 76.31 92 HIS A CA 1
ATOM 728 C C . HIS A 1 92 ? -7.355 4.408 -9.281 1.00 76.31 92 HIS A C 1
ATOM 730 O O . HIS A 1 92 ? -7.646 4.470 -8.086 1.00 76.31 92 HIS A O 1
ATOM 736 N N . PHE A 1 93 ? -6.279 3.743 -9.686 1.00 76.38 93 PHE A N 1
ATOM 737 C CA . PHE A 1 93 ? -5.415 3.055 -8.747 1.00 76.38 93 PHE A CA 1
ATOM 738 C C . PHE A 1 93 ? -4.494 4.013 -7.992 1.00 76.38 93 PHE A C 1
ATOM 740 O O . PHE A 1 93 ? -4.293 3.857 -6.786 1.00 76.38 93 PHE A O 1
ATOM 747 N N . LYS A 1 94 ? -4.005 5.056 -8.665 1.00 83.25 94 LYS A N 1
ATOM 748 C CA . LYS A 1 94 ? -3.287 6.165 -8.030 1.00 83.25 94 LYS A CA 1
ATOM 749 C C . LYS A 1 94 ? -4.152 6.864 -6.976 1.00 83.25 94 LYS A C 1
ATOM 751 O O . LYS A 1 94 ? -3.668 7.139 -5.876 1.00 83.25 94 LYS A O 1
ATOM 756 N N . GLU A 1 95 ? -5.433 7.084 -7.258 1.00 82.62 95 GLU A N 1
ATOM 757 C CA . GLU A 1 95 ? -6.406 7.600 -6.285 1.00 82.62 95 GLU A CA 1
ATOM 758 C C . GLU A 1 95 ? -6.597 6.640 -5.104 1.00 82.62 95 GLU A C 1
ATOM 760 O O . GLU A 1 95 ? -6.547 7.061 -3.946 1.00 82.62 95 GLU A O 1
ATOM 765 N N . ASN A 1 96 ? -6.735 5.338 -5.375 1.00 78.69 96 ASN A N 1
ATOM 766 C CA . ASN A 1 96 ? -6.862 4.306 -4.343 1.00 78.69 96 ASN A CA 1
ATOM 767 C C . ASN A 1 96 ? -5.633 4.266 -3.414 1.00 78.69 96 ASN A C 1
ATOM 769 O O . ASN A 1 96 ? -5.779 4.201 -2.190 1.00 78.69 96 ASN A O 1
ATOM 773 N N . LEU A 1 97 ? -4.422 4.354 -3.972 1.00 83.69 97 LEU A N 1
ATOM 774 C CA . LEU A 1 97 ? -3.176 4.439 -3.206 1.00 83.69 97 LEU A CA 1
ATOM 775 C C . LEU A 1 97 ? -3.070 5.742 -2.413 1.00 83.69 97 LEU A C 1
ATOM 777 O O . LEU A 1 97 ? -2.621 5.720 -1.266 1.00 83.69 97 LEU A O 1
ATOM 781 N N . THR A 1 98 ? -3.529 6.854 -2.987 1.00 87.00 98 THR A N 1
ATOM 782 C CA . THR A 1 98 ? -3.561 8.156 -2.310 1.00 87.00 98 THR A CA 1
ATOM 783 C C . THR A 1 98 ? -4.502 8.118 -1.107 1.00 87.00 98 THR A C 1
ATOM 785 O O . THR A 1 98 ? -4.125 8.552 -0.020 1.00 87.00 98 THR A O 1
ATOM 788 N N . ALA A 1 99 ? -5.686 7.514 -1.251 1.00 83.06 99 ALA A N 1
ATOM 789 C CA . ALA A 1 99 ? -6.595 7.272 -0.131 1.00 83.06 99 ALA A CA 1
ATOM 790 C C . ALA A 1 99 ? -5.951 6.374 0.942 1.00 83.06 99 ALA A C 1
ATOM 792 O O . ALA A 1 99 ? -6.174 6.575 2.134 1.00 83.06 99 ALA A O 1
ATOM 793 N N . CYS A 1 100 ? -5.102 5.432 0.526 1.00 86.00 100 CYS A N 1
ATOM 794 C CA . CYS A 1 100 ? -4.282 4.587 1.395 1.00 86.00 100 CYS A CA 1
ATOM 795 C C . CYS A 1 100 ? -3.007 5.292 1.919 1.00 86.00 100 CYS A C 1
ATOM 797 O O . CYS A 1 100 ? -2.074 4.629 2.374 1.00 86.00 100 CYS A O 1
ATOM 799 N N . ASP A 1 101 ? -2.929 6.631 1.864 1.00 89.56 101 ASP A N 1
ATOM 800 C CA . ASP A 1 101 ? -1.786 7.434 2.345 1.00 89.56 101 ASP A CA 1
ATOM 801 C C . ASP A 1 101 ? -0.440 6.951 1.774 1.00 89.56 101 ASP A C 1
ATOM 803 O O . ASP A 1 101 ? 0.593 6.920 2.453 1.00 89.56 101 ASP A O 1
ATOM 807 N N . ASN A 1 102 ? -0.479 6.477 0.525 1.00 90.25 102 ASN A N 1
ATOM 808 C CA . ASN A 1 102 ? 0.659 5.929 -0.205 1.00 90.25 102 ASN A CA 1
ATOM 809 C C . ASN A 1 102 ? 1.442 4.867 0.590 1.00 90.25 102 ASN A C 1
ATOM 811 O O . ASN A 1 102 ? 2.665 4.743 0.447 1.00 90.25 102 ASN A O 1
ATOM 815 N N . ARG A 1 103 ? 0.752 4.089 1.442 1.00 92.38 103 ARG A N 1
ATOM 816 C CA . ARG A 1 103 ? 1.329 2.968 2.197 1.00 92.38 103 ARG A CA 1
ATOM 817 C C . ARG A 1 103 ? 1.627 1.806 1.256 1.00 92.38 103 ARG A C 1
ATOM 819 O O . ARG A 1 103 ? 0.899 0.816 1.221 1.00 92.38 103 ARG A O 1
ATOM 826 N N . MET A 1 104 ? 2.713 1.943 0.497 1.00 90.19 104 MET A N 1
ATOM 827 C CA . MET A 1 104 ? 3.160 0.932 -0.449 1.00 90.19 104 MET A CA 1
ATOM 828 C C . MET A 1 104 ? 4.645 0.581 -0.354 1.00 90.19 104 MET A C 1
ATOM 830 O O . MET A 1 104 ? 5.506 1.410 -0.026 1.00 90.19 104 MET A O 1
ATOM 834 N N . VAL A 1 105 ? 4.956 -0.661 -0.714 1.00 89.94 105 VAL A N 1
ATOM 835 C CA . VAL A 1 105 ? 6.322 -1.167 -0.867 1.00 89.94 105 VAL A CA 1
ATOM 836 C C . VAL A 1 105 ? 6.418 -2.050 -2.107 1.00 89.94 105 VAL A C 1
ATOM 838 O O . VAL A 1 105 ? 5.496 -2.791 -2.420 1.00 89.94 105 VAL A O 1
ATOM 841 N N . LEU A 1 106 ? 7.543 -1.948 -2.811 1.00 86.56 106 LEU A N 1
ATOM 842 C CA . LEU A 1 106 ? 7.870 -2.767 -3.974 1.00 86.56 106 LEU A CA 1
ATOM 843 C C . LEU A 1 106 ? 8.787 -3.901 -3.525 1.00 86.56 106 LEU A C 1
ATOM 845 O O . LEU A 1 106 ? 9.838 -3.649 -2.920 1.00 86.56 106 LEU A O 1
ATOM 849 N N . PHE A 1 107 ? 8.376 -5.129 -3.808 1.00 83.50 107 PHE A N 1
ATOM 850 C CA . PHE A 1 107 ? 9.173 -6.336 -3.693 1.00 83.50 107 PHE A CA 1
ATOM 851 C C . PHE A 1 107 ? 9.488 -6.852 -5.095 1.00 83.50 107 PHE A C 1
ATOM 853 O O . PHE A 1 107 ? 8.640 -6.919 -5.976 1.00 83.50 107 PHE A O 1
ATOM 860 N N . ASP A 1 108 ? 10.750 -7.204 -5.280 1.00 73.25 108 ASP A N 1
ATOM 861 C CA . ASP A 1 108 ? 11.251 -7.853 -6.481 1.00 73.25 108 ASP A CA 1
ATOM 862 C C . ASP A 1 108 ? 11.794 -9.199 -6.015 1.00 73.25 108 ASP A C 1
ATOM 864 O O . ASP A 1 108 ? 12.630 -9.267 -5.096 1.00 73.25 108 ASP A O 1
ATOM 868 N N . ASP A 1 109 ? 11.245 -10.242 -6.624 1.00 67.38 109 ASP A N 1
ATOM 869 C CA . ASP A 1 109 ? 11.472 -11.634 -6.271 1.00 67.38 109 ASP A CA 1
ATOM 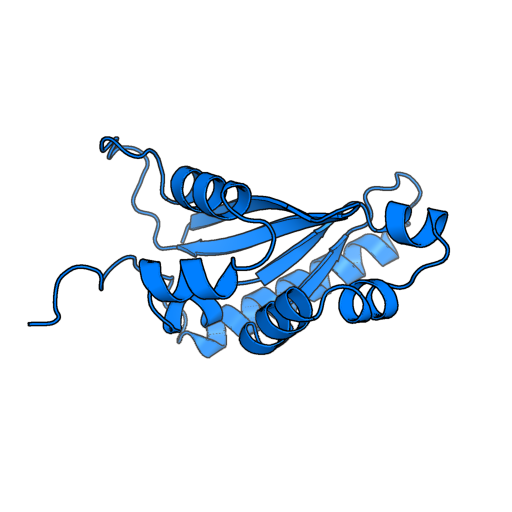870 C C . ASP A 1 109 ? 12.704 -12.220 -6.982 1.00 67.38 109 ASP A C 1
ATOM 872 O O . ASP A 1 109 ? 13.001 -13.409 -6.826 1.00 67.38 109 ASP A O 1
ATOM 876 N N . ARG A 1 110 ? 13.500 -11.400 -7.696 1.00 65.50 110 ARG A N 1
ATOM 877 C CA . ARG A 1 110 ? 14.720 -11.858 -8.367 1.00 65.50 110 ARG A CA 1
ATOM 878 C C . ARG A 1 110 ? 15.661 -12.539 -7.380 1.00 65.50 110 ARG A C 1
ATOM 880 O O . ARG A 1 110 ? 16.048 -11.945 -6.361 1.00 65.50 110 ARG A O 1
ATOM 887 N N . PRO A 1 111 ? 16.175 -13.730 -7.737 1.00 59.50 111 PRO A N 1
ATOM 888 C CA . PRO A 1 111 ? 17.184 -14.430 -6.947 1.00 59.50 111 PRO A CA 1
ATOM 889 C C . PRO A 1 111 ? 18.434 -13.573 -6.707 1.00 59.50 111 PRO A C 1
ATOM 891 O O . PRO A 1 111 ? 19.065 -13.664 -5.657 1.00 59.50 111 PRO A O 1
ATOM 894 N N . LYS A 1 112 ? 18.758 -12.694 -7.667 1.00 63.50 112 LYS A N 1
ATOM 895 C CA . LYS A 1 112 ? 19.935 -11.811 -7.658 1.00 63.50 112 LYS A CA 1
ATOM 896 C C . LYS A 1 112 ? 19.762 -10.545 -6.812 1.00 63.50 112 LYS A C 1
ATOM 898 O O . LYS A 1 112 ? 20.709 -9.764 -6.694 1.00 63.50 112 LYS A O 1
ATOM 903 N N . THR A 1 113 ? 18.593 -10.311 -6.210 1.00 67.44 113 THR A N 1
ATOM 904 C CA . THR A 1 113 ? 18.408 -9.165 -5.315 1.00 67.44 113 THR A CA 1
ATOM 905 C C . THR A 1 113 ? 19.288 -9.344 -4.079 1.00 67.44 113 THR A C 1
ATOM 907 O O . THR A 1 113 ? 18.988 -10.143 -3.191 1.00 67.44 113 THR A O 1
ATOM 910 N N . GLY A 1 114 ? 20.387 -8.586 -4.021 1.00 75.81 114 GLY A N 1
ATOM 911 C CA . GLY A 1 114 ? 21.355 -8.662 -2.929 1.00 75.81 114 GLY A CA 1
ATOM 912 C C . GLY A 1 114 ? 20.712 -8.470 -1.551 1.00 75.81 114 GLY A C 1
ATOM 913 O O . GLY A 1 114 ? 19.787 -7.671 -1.381 1.00 75.81 114 GLY A O 1
ATOM 914 N N . GLN A 1 115 ? 21.236 -9.172 -0.546 1.00 79.81 115 GLN A N 1
ATOM 915 C CA . GLN A 1 115 ? 20.674 -9.246 0.810 1.00 79.81 115 GLN A CA 1
ATOM 916 C C . GLN A 1 115 ? 20.413 -7.865 1.443 1.00 79.81 115 GLN A C 1
ATOM 918 O O . GLN A 1 115 ? 19.383 -7.662 2.082 1.00 79.81 115 GLN A O 1
ATOM 923 N N . LYS A 1 116 ? 21.279 -6.875 1.178 1.00 81.38 116 LYS A N 1
ATOM 924 C CA . LYS A 1 116 ? 21.098 -5.480 1.627 1.00 81.38 116 LYS A CA 1
ATOM 925 C C . LYS A 1 116 ? 19.835 -4.819 1.054 1.00 81.38 116 LYS A C 1
ATOM 927 O O . LYS A 1 116 ? 19.137 -4.108 1.774 1.00 81.38 116 LYS A O 1
ATOM 932 N N . LYS A 1 117 ? 19.511 -5.059 -0.225 1.00 80.00 117 LYS A N 1
ATOM 933 C CA . LYS A 1 117 ? 18.289 -4.532 -0.862 1.00 80.00 117 LYS A CA 1
ATOM 934 C C . LYS A 1 117 ? 17.039 -5.186 -0.267 1.00 80.00 117 LYS A C 1
ATOM 936 O O . LYS A 1 117 ? 16.079 -4.478 0.033 1.00 80.00 117 LYS A O 1
ATOM 941 N N . LYS A 1 118 ? 17.079 -6.504 -0.024 1.00 81.44 118 LYS A N 1
ATOM 942 C CA . LYS A 1 118 ? 15.995 -7.230 0.663 1.00 81.44 118 LYS A CA 1
ATOM 943 C C . LYS A 1 118 ? 15.760 -6.676 2.071 1.00 81.44 118 LYS A C 1
ATOM 945 O O . LYS A 1 118 ? 14.637 -6.297 2.385 1.00 81.44 118 LYS A O 1
ATOM 950 N N . ALA A 1 119 ? 16.818 -6.526 2.870 1.00 86.94 119 ALA A N 1
ATOM 951 C CA . ALA A 1 119 ? 16.729 -5.964 4.219 1.00 86.94 119 ALA A CA 1
ATOM 952 C C . ALA A 1 119 ? 16.115 -4.553 4.225 1.00 86.94 119 ALA A C 1
ATOM 954 O O . ALA A 1 119 ? 15.221 -4.274 5.020 1.00 86.94 119 ALA A O 1
ATOM 955 N N . LYS A 1 120 ? 16.512 -3.683 3.285 1.00 87.94 120 LYS A N 1
ATOM 956 C CA . LYS A 1 120 ? 15.942 -2.331 3.156 1.00 87.94 120 LYS A CA 1
ATOM 957 C C . LYS A 1 120 ? 14.435 -2.349 2.860 1.00 87.94 120 LYS A C 1
ATOM 959 O O . LYS A 1 120 ? 13.701 -1.527 3.405 1.00 87.94 120 LYS A O 1
ATOM 964 N N . ARG A 1 121 ? 13.960 -3.271 2.014 1.00 86.12 121 ARG A N 1
ATOM 965 C CA . ARG A 1 121 ? 12.526 -3.416 1.694 1.00 86.12 121 ARG A CA 1
ATOM 966 C C . ARG A 1 121 ? 11.727 -3.961 2.873 1.00 86.12 121 ARG A C 1
ATOM 968 O O . ARG A 1 121 ? 10.673 -3.413 3.181 1.00 86.12 121 ARG A O 1
ATOM 975 N N . VAL A 1 122 ? 12.256 -4.970 3.566 1.00 88.88 122 VAL A N 1
ATOM 976 C CA . VAL A 1 122 ? 11.645 -5.498 4.797 1.00 88.88 122 VAL A CA 1
ATOM 977 C C . VAL A 1 122 ? 11.561 -4.402 5.858 1.00 88.88 122 VAL A C 1
ATOM 979 O O . VAL A 1 122 ? 10.495 -4.196 6.426 1.00 88.88 122 VAL A O 1
ATOM 982 N N . GLN A 1 123 ? 12.626 -3.619 6.052 1.00 92.50 123 GLN A N 1
ATOM 983 C CA . GLN A 1 123 ? 12.599 -2.479 6.970 1.00 92.50 123 GLN A CA 1
ATOM 984 C C . GLN A 1 123 ? 11.542 -1.442 6.568 1.00 92.50 123 GLN A C 1
ATOM 986 O O . GLN A 1 123 ? 10.821 -0.931 7.420 1.00 92.50 123 GLN A O 1
ATOM 991 N N . LYS A 1 124 ? 11.403 -1.146 5.268 1.00 92.62 124 LYS A N 1
ATOM 992 C CA . LYS A 1 124 ? 10.353 -0.244 4.776 1.00 92.62 124 LYS A CA 1
ATOM 993 C C . LYS A 1 124 ? 8.956 -0.784 5.094 1.00 92.62 124 LYS A C 1
ATOM 995 O O . LYS A 1 124 ? 8.112 -0.011 5.537 1.00 92.62 124 LYS A O 1
ATOM 1000 N N . LEU A 1 125 ? 8.723 -2.084 4.905 1.00 92.00 125 LEU A N 1
ATOM 1001 C CA . LEU A 1 125 ? 7.459 -2.721 5.270 1.00 92.00 125 LEU A CA 1
ATOM 1002 C C . LEU A 1 125 ? 7.197 -2.601 6.777 1.00 92.00 125 LEU A C 1
ATOM 1004 O O . LEU A 1 125 ? 6.124 -2.148 7.157 1.00 92.00 125 LEU A O 1
ATOM 1008 N N . LEU A 1 126 ? 8.179 -2.913 7.627 1.00 92.31 126 LEU A N 1
ATOM 1009 C CA . LEU A 1 126 ? 8.055 -2.787 9.085 1.00 92.31 126 LEU A CA 1
ATOM 1010 C C . LEU A 1 126 ? 7.703 -1.354 9.521 1.00 92.31 126 LEU A C 1
ATOM 1012 O O . LEU A 1 126 ? 6.810 -1.169 10.344 1.00 92.31 126 LEU A O 1
ATOM 1016 N N . ASN A 1 127 ? 8.312 -0.338 8.904 1.00 94.69 127 ASN A N 1
ATOM 1017 C CA . ASN A 1 127 ? 7.981 1.063 9.181 1.00 94.69 127 ASN A CA 1
ATOM 1018 C C . ASN A 1 127 ? 6.530 1.410 8.782 1.00 94.69 127 ASN A C 1
ATOM 1020 O O . ASN A 1 127 ? 5.865 2.198 9.456 1.00 94.69 127 ASN A O 1
ATOM 1024 N N . LEU A 1 128 ? 6.017 0.832 7.688 1.00 94.81 128 LEU A N 1
ATOM 1025 C CA . LEU A 1 128 ? 4.614 1.002 7.288 1.00 94.81 128 LEU A CA 1
ATOM 1026 C C . LEU A 1 128 ? 3.663 0.312 8.270 1.00 94.81 128 LEU A C 1
ATOM 1028 O O . LEU A 1 128 ? 2.632 0.889 8.614 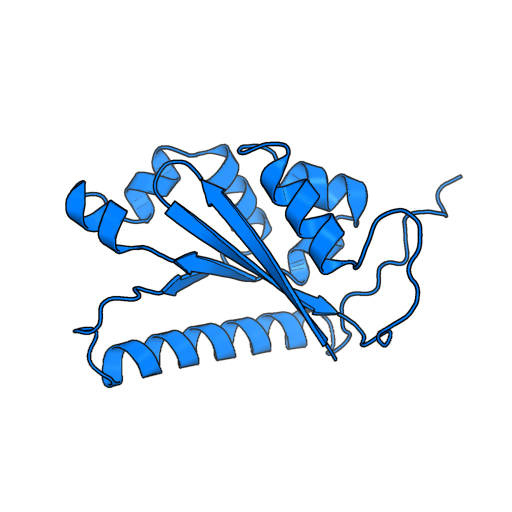1.00 94.81 128 LEU A O 1
ATOM 1032 N N . VAL A 1 129 ? 4.027 -0.877 8.757 1.00 91.25 129 VAL A N 1
ATOM 1033 C CA . VAL A 1 129 ? 3.275 -1.586 9.802 1.00 91.25 129 VAL A CA 1
ATOM 1034 C C . VAL A 1 129 ? 3.190 -0.737 11.065 1.00 91.25 129 VAL A C 1
ATOM 1036 O O . VAL A 1 129 ? 2.097 -0.518 11.580 1.00 91.25 129 VAL A O 1
ATOM 1039 N N . GLU A 1 130 ? 4.309 -0.181 11.527 1.00 91.81 130 GLU A N 1
ATOM 1040 C CA . GLU A 1 130 ? 4.325 0.700 12.696 1.00 91.81 130 GLU A CA 1
ATOM 1041 C C . GLU A 1 130 ? 3.454 1.950 12.488 1.00 91.81 130 GLU A C 1
ATOM 1043 O O . GLU A 1 130 ? 2.691 2.335 13.379 1.00 91.81 130 GLU A O 1
ATOM 1048 N N . LYS A 1 131 ? 3.488 2.548 11.287 1.00 92.69 131 LYS A N 1
ATOM 1049 C CA . LYS A 1 131 ? 2.626 3.686 10.929 1.00 92.69 131 LYS A CA 1
ATOM 1050 C C . LYS A 1 131 ? 1.141 3.324 11.029 1.00 92.69 131 LYS A C 1
ATOM 1052 O O . LYS A 1 131 ? 0.380 4.102 11.606 1.00 92.69 131 LYS A O 1
ATOM 1057 N N . VAL A 1 132 ? 0.739 2.160 10.514 1.00 91.69 132 VAL A N 1
ATOM 1058 C CA . VAL A 1 132 ? -0.642 1.649 10.606 1.00 91.69 132 VAL A CA 1
ATOM 1059 C C . VAL A 1 132 ? -1.032 1.397 12.061 1.00 91.69 132 VAL A C 1
ATOM 1061 O O . VAL A 1 132 ? -2.074 1.873 12.509 1.00 91.69 132 VAL A O 1
ATOM 1064 N N . VAL A 1 133 ? -0.184 0.712 12.829 1.00 89.00 133 VAL A N 1
ATOM 1065 C CA . VAL A 1 133 ? -0.431 0.410 14.247 1.00 89.00 133 VAL A CA 1
ATOM 1066 C C . VAL A 1 133 ? -0.598 1.694 15.060 1.00 89.00 133 VAL A C 1
ATOM 1068 O O . VAL A 1 133 ? -1.546 1.811 15.837 1.00 89.00 133 VAL A O 1
ATOM 1071 N N . ARG A 1 134 ? 0.276 2.687 14.864 1.00 91.00 134 ARG A N 1
ATOM 1072 C CA . ARG A 1 134 ? 0.195 3.976 15.562 1.00 91.00 134 ARG A CA 1
ATOM 1073 C C . ARG A 1 134 ? -1.052 4.760 15.162 1.00 91.00 134 ARG A C 1
ATOM 1075 O O . ARG A 1 134 ? -1.723 5.292 16.041 1.00 91.00 134 ARG A O 1
ATOM 1082 N N . LYS A 1 135 ? -1.373 4.818 13.863 1.00 91.06 135 LYS A N 1
ATOM 1083 C CA . LYS A 1 135 ? -2.561 5.522 13.354 1.00 91.06 135 LYS A CA 1
ATOM 1084 C C . LYS A 1 135 ? -3.852 4.956 13.951 1.00 91.06 135 LYS A C 1
ATOM 1086 O O . LYS A 1 135 ? -4.741 5.718 14.308 1.00 91.06 135 LYS A O 1
ATOM 1091 N N . ASN A 1 136 ? -3.913 3.638 14.122 1.00 89.56 136 ASN A N 1
ATOM 1092 C CA . ASN A 1 136 ? -5.097 2.936 14.612 1.00 89.56 136 ASN A CA 1
ATOM 1093 C C . ASN A 1 136 ? -5.063 2.658 16.126 1.00 89.56 136 ASN A C 1
ATOM 1095 O O . ASN A 1 136 ? -5.748 1.763 16.614 1.00 89.56 136 ASN A O 1
ATOM 1099 N N . ASN A 1 137 ? -4.272 3.412 16.903 1.00 89.56 137 ASN A N 1
ATOM 1100 C CA . ASN A 1 137 ? -4.190 3.287 18.367 1.00 89.56 137 ASN A CA 1
ATOM 1101 C C . ASN A 1 137 ? -3.886 1.860 18.857 1.00 89.56 137 ASN A C 1
ATOM 1103 O O . ASN A 1 137 ? -4.402 1.423 19.886 1.00 89.56 137 ASN A O 1
ATOM 1107 N N . LYS A 1 138 ? -3.064 1.121 18.103 1.00 85.75 138 LYS A N 1
ATOM 1108 C CA . LYS A 1 138 ? -2.722 -0.291 18.343 1.00 85.75 138 LYS A CA 1
ATOM 1109 C C . LYS A 1 138 ? -3.921 -1.246 18.324 1.00 85.75 138 LYS A C 1
ATOM 1111 O O . LYS A 1 138 ? -3.784 -2.400 18.724 1.00 85.75 138 LYS A O 1
ATOM 1116 N N . LYS A 1 139 ? -5.085 -0.791 17.857 1.00 85.94 139 LYS A N 1
ATOM 1117 C CA . LYS A 1 139 ? -6.265 -1.633 17.678 1.00 85.94 139 LYS A CA 1
ATOM 1118 C C . LYS A 1 139 ? -6.176 -2.310 16.309 1.00 85.94 139 LYS A C 1
ATOM 1120 O O . LYS A 1 139 ? -5.820 -1.640 15.342 1.00 85.94 139 LYS A O 1
ATOM 1125 N N . PRO A 1 140 ? -6.444 -3.619 16.210 1.00 83.25 140 PRO A N 1
ATOM 1126 C CA . PRO A 1 140 ? -6.579 -4.276 14.919 1.00 83.25 140 PRO A CA 1
ATOM 1127 C C . PRO A 1 140 ? -7.887 -3.865 14.237 1.00 83.25 140 PRO A C 1
ATOM 1129 O O . PRO A 1 140 ? -8.821 -3.407 14.901 1.00 83.25 140 PRO A O 1
ATOM 1132 N N . PHE A 1 141 ? -7.976 -4.088 12.925 1.00 82.81 141 PHE A N 1
ATOM 1133 C CA . PHE A 1 141 ? -9.244 -3.936 12.223 1.00 82.81 141 PHE A CA 1
ATOM 1134 C C . PHE A 1 141 ? -10.260 -4.954 12.762 1.00 82.81 141 PHE A C 1
ATOM 1136 O O . PHE A 1 141 ? -9.944 -6.139 12.925 1.00 82.81 141 PHE A O 1
ATOM 1143 N N . MET A 1 142 ? -11.475 -4.477 13.029 1.00 74.88 142 MET A N 1
ATOM 1144 C CA . MET A 1 142 ? -12.622 -5.280 13.445 1.00 74.88 142 MET A CA 1
ATOM 1145 C C . MET A 1 142 ? -13.717 -5.095 12.396 1.00 74.88 142 MET A C 1
ATOM 1147 O O . MET A 1 142 ? -14.134 -3.965 12.141 1.00 74.88 142 MET A O 1
ATOM 1151 N N . GLU A 1 143 ? -14.191 -6.193 11.804 1.00 63.97 143 GLU A N 1
ATOM 1152 C CA . GLU A 1 143 ? -15.354 -6.202 10.910 1.00 63.97 143 GLU A CA 1
ATOM 1153 C C . GLU A 1 143 ? -16.629 -5.993 11.739 1.00 63.97 143 GLU A C 1
ATOM 1155 O O . GLU A 1 143 ? -17.406 -6.896 12.018 1.00 63.97 143 GLU A O 1
ATOM 1160 N N . THR A 1 144 ? -16.812 -4.776 12.222 1.00 57.16 144 THR A N 1
ATOM 1161 C CA . THR A 1 144 ? -18.000 -4.364 12.963 1.00 57.16 144 THR A CA 1
ATOM 1162 C C . THR A 1 144 ? -18.303 -2.964 12.501 1.00 57.16 144 THR A C 1
ATOM 1164 O O . THR A 1 144 ? -17.776 -2.047 13.115 1.00 57.16 144 THR A O 1
ATOM 1167 N N . LYS A 1 145 ? -19.043 -2.838 11.385 1.00 48.19 145 LYS A N 1
ATOM 1168 C CA . LYS A 1 145 ? -20.111 -1.849 11.093 1.00 48.19 145 LYS A CA 1
ATOM 1169 C C . LYS A 1 145 ? -20.756 -2.151 9.722 1.00 48.19 145 LYS A C 1
ATOM 1171 O O . LYS A 1 145 ? -20.708 -1.322 8.825 1.00 48.19 145 LYS A O 1
ATOM 1176 N N . ALA A 1 146 ? -21.339 -3.338 9.535 1.00 45.62 146 ALA A N 1
ATOM 1177 C CA . ALA A 1 146 ? -22.258 -3.579 8.406 1.00 45.62 146 ALA A CA 1
ATOM 1178 C C . ALA A 1 146 ? -23.734 -3.648 8.842 1.00 45.62 146 ALA A C 1
ATOM 1180 O O . ALA A 1 146 ? -24.624 -3.696 8.003 1.00 45.62 146 ALA A O 1
ATOM 1181 N N . THR A 1 147 ? -24.018 -3.606 10.144 1.00 41.62 147 THR A N 1
ATOM 1182 C CA . THR A 1 147 ? -25.383 -3.644 10.681 1.00 41.62 147 THR A CA 1
ATOM 1183 C C . THR A 1 147 ? -25.502 -2.630 11.805 1.00 41.62 147 THR A C 1
ATOM 1185 O O . THR A 1 147 ? -25.352 -2.992 12.961 1.00 41.62 147 THR A O 1
ATOM 1188 N N . GLU A 1 148 ? -25.636 -1.355 11.451 1.00 43.44 148 GLU A N 1
ATOM 1189 C CA . GLU A 1 148 ? -26.267 -0.301 12.263 1.00 43.44 148 GLU A CA 1
ATOM 1190 C C . GLU A 1 148 ? -26.117 1.011 11.490 1.00 43.44 148 GLU A C 1
ATOM 1192 O O . GLU A 1 148 ? -25.177 1.785 11.677 1.00 43.44 148 GLU A O 1
ATOM 1197 N N . LYS A 1 149 ? -27.018 1.204 10.532 1.00 36.94 149 LYS A N 1
ATOM 1198 C CA . LYS A 1 149 ? -27.487 2.521 10.113 1.00 36.94 149 LYS A CA 1
ATOM 1199 C C . LYS A 1 149 ? -28.910 2.320 9.605 1.00 36.94 149 LYS A C 1
ATOM 1201 O O . LYS A 1 149 ? -29.079 1.807 8.504 1.00 36.94 149 LYS A O 1
ATOM 1206 N N . ASP A 1 150 ? -29.828 2.583 10.533 1.00 36.72 150 ASP A N 1
ATOM 1207 C CA . ASP A 1 150 ? -31.233 3.007 10.425 1.00 36.72 150 ASP A CA 1
ATOM 1208 C C . ASP A 1 150 ? -31.972 2.772 9.099 1.00 36.72 150 ASP A C 1
ATOM 1210 O O . ASP A 1 150 ? -31.574 3.357 8.064 1.00 36.72 150 ASP A O 1
#

Sequence (150 aa):
MDISVCKGGMGQLDYMIVVFTNGGSSQRRDRHGSFGTFLEKLANRRREIYAFCVKTIFGSDFIDYMIVIFTNEDTLVDNNETMKDYLEGSPHFKENLTACDNRMVLFDDRPKTGQKKKAKRVQKLLNLVEKVVRKNNKKPFMETKATEKD

Secondary structure (DSSP, 8-state):
-EEEEEEEEETTEEEEEEEEE----S----TT--HHHHHHHHHHH-SS-HHHHHHHHH-GGGGGGEEEEEE-THHHHHTT--HHHHHHS-HHHHHHHHHTTT-EEE----TTS-HHHHHHHHHHHHHHHHHHHHHTTTPPB----SS---

InterPro domains:
  IPR006703 AIG1-type guanine nucleotide-binding (G) domain [PF04548] (53-145)
  IPR027417 P-loop containing nucleoside triphosphate hydrolase [G3DSA:3.40.50.300] (45-150)
  IPR045058 GTPase GIMA/IAN/Toc [PTHR10903] (54-144)

pLDDT: mean 75.25, std 13.99, range [36.72, 94.81]

Nearest PDB structures (foldseek):
  3v70-assembly1_A  TM=7.194E-01  e=3.176E-04  Homo sapiens
  3zjc-assembly6_F  TM=7.440E-01  e=8.988E-04  Homo sapiens
  3zjc-assembly4_C  TM=5.383E-01  e=6.877E-05  Homo sapiens
  3zjc-assembly2_B  TM=5.357E-01  e=1.524E-04  Homo sapiens
  3zjc-assembly3_E  TM=5.394E-01  e=2.486E-04  Homo sapiens

Radius of gyration: 16.15 Å; Cα contacts (8 Å, |Δi|>4): 189; chains: 1; bounding box: 53×30×39 Å

Foldseek 3Di:
DDWQWAWADADQKIKIKIFFAPCPDDDDPDVQDDPSSNLNCLRHPDRQCNLVVCCVQQNLCRLLRIAMEIEPQVSCVVVVHHPVRVCVVRVSVVVSCVSSVVRYAYDYPDPPCDPVNVVVRVVSNVVSNVSSCVVVVNHGRDSPDPPDDD

Organism: NCBI:txid586526

Solvent-accessible surface area (backbone atoms only — not comparable to full-atom values): 8616 Å² total; per-residue (Å²): 115,34,80,38,63,26,61,35,69,50,96,80,35,39,37,36,39,42,36,48,25,59,63,75,61,91,83,70,84,52,100,74,55,51,73,39,53,44,50,26,54,50,44,67,71,44,85,65,49,50,59,58,55,46,30,74,64,62,32,73,68,49,42,64,49,46,36,42,33,35,34,52,53,58,54,34,55,78,68,76,41,49,76,67,56,54,35,67,78,32,56,58,54,43,52,40,37,53,70,29,71,60,39,64,46,76,42,64,82,57,89,80,59,51,69,70,61,51,50,54,43,53,52,52,49,52,54,49,49,51,50,33,34,61,73,46,74,71,52,56,54,68,102,74,76,85,83,83,78,134

Mean predicted aligned error: 8.9 Å

=== Feature glossary ===
Each block in this record encodes a different view of the same protein. In brief:

Predicted aligned error. PAE(i, j) answers: if I align the predicted and true structures on residue i, how far off (in Å) do I expect residue j to be? A block-diagonal PAE matrix with low values on the blocks and high values off-diagonal is the signature of a multi-domain protein with confidently predicted domains but uncertain inter-domain orientation.

Contact-map, Ramachandran, and PAE plots. Plot images: a contact map (which residues are close in 3D, as an N×N binary image), a Ramachandran scatter (backbone torsion angles, revealing secondary-structure composition at a glance), and — for AlphaFold structures — a PAE heatmap (pairwise prediction confidence).

Backbone torsions (φ/ψ). φ (phi) and ψ (psi) are the two rotatable backbone dihedrals per residue: φ is the C(i-1)–N–Cα–C torsion, ψ is the N–Cα–C–N(i+1) torsion, both in degrees on (−180°, 180°]. α-helical residues cluster near (−60°, −45°); β-strand residues near (−120°, +130°). A Ramachandran plot is simply a scatter of (φ, ψ) for every residue.

Foldseek 3Di. A 3Di character summarizes, for each residue, the relative orientation of the Cα frame of its nearest spatial neighbor. Because it encodes fold topology rather than chemistry, 3Di alignments detect remote structural similarity that sequence alignment misses.

Radius of gyration, Cα contacts, bounding box. Three whole-structure scalars: the radius of gyration (RMS distance of Cα from centroid, in Å), the count of Cα–Cα contacts (pairs closer than 8 Å and separated by more than four residues in sequence — i.e. tertiary, not local, contacts), and the bounding-box dimensions. Together they distinguish compact globular folds from extended fibres or disordered chains.

Sequence. Sequence gives the chain of amino acids in standard one-letter code (A=alanine, C=cysteine, …, Y=tyrosine), read N→C. It is the only feature that is directly encoded by the gene; all structural features are derived from the folded form of this sequence.

mmCIF coordinates. Atomic coordinates in PDBx/mmCIF format — the same representation the Protein Data Bank distributes. Each line of the _atom_site loop places one backbone atom in Cartesian space (units: ångströms, origin: arbitrary).

Secondary structure (3-state, P-SEA). Three-state secondary structure (P-SEA) collapses the eight DSSP classes into helix (a), strand (b), and coil (c). P-SEA assigns these from Cα geometry alone — distances and angles — without requiring backbone oxygens, so it works on any Cα trace.

InterPro / GO / CATH / organism. Functional annotations link the protein to curated databases. InterPro entries identify conserved domains and families by matching the sequence against member-database signatures (Pfam, PROSITE, CDD, …). Gene Ontology (GO) terms describe molecular function, biological process, and cellular component in a controlled vocabulary. CATH places the structure in a hierarchical fold classification (Class/Architecture/Topology/Homologous-superfamily). The organism is the source species.

B-factor. B-factor (Debye–Waller factor) reflects atomic displacement in the crystal lattice. It is an experimental observable (units Å²), not a prediction; low values mean the atom is pinned down, high values mean it moves or is heterogeneous across the crystal.

Rendered structure images. Structure images are PyMOL renders from six orthogonal camera directions. Cartoon representation draws helices as coils and strands as arrows; sticks shows the backbone as bonds; surface shows the solvent-excluded envelope. Rainbow coloring maps sequence position to hue (blue→red, N→C); chain coloring assigns a distinct color per polypeptide.

Solvent-accessible surface area. Solvent-accessible surface area (SASA) is the area in Å² traced out by the centre of a 1.4 Å probe sphere (a water molecule) rolled over the protein's van der Waals surface (Shrake–Rupley / Lee–Richards construction). Buried residues have near-zero SASA; fully exposed residues can exceed 200 Å². The total SASA scales roughly with the number of surface residues.

Secondary structure (8-state, DSSP). The SS8 string is DSSP's per-residue secondary-structure call. α-helix (H) means an i→i+4 H-bond ladder; β-strand (E) means the residue participates in a β-sheet; 3₁₀ (G) and π (I) are tighter and wider helices; T/S are turns/bends; '-' is loop.

pLDDT. For AlphaFold models, the B-factor field carries pLDDT — the model's own estimate of local accuracy on a 0–100 scale. Regions with pLDDT<50 should be treated as essentially unmodeled; they often correspond to intrinsically disordered segments.

Nearest PDB structures. Nearest PDB neighbors are the top structural matches found by Foldseek when searching this structure against the entire Protein Data Bank. Each hit reports a TM-score (0 to 1; >0.5 almost always implies the same fold) and an E-value. These are *structural* homologs — they may share no detectable sequence similarity.